Protein AF-A0A016AS18-F1 (afdb_monomer)

Mean predicted aligned error: 4.36 Å

Structure (mmCIF, N/CA/C/O backbone):
data_AF-A0A016AS18-F1
#
_entry.id   AF-A0A016AS18-F1
#
loop_
_atom_site.group_PDB
_atom_site.id
_atom_site.type_symbol
_atom_site.label_atom_id
_atom_site.label_alt_id
_atom_site.label_comp_id
_atom_site.label_asym_id
_atom_site.label_entity_id
_atom_site.label_seq_id
_atom_site.pdbx_PDB_ins_code
_atom_site.Cartn_x
_atom_site.Cartn_y
_atom_site.Cartn_z
_atom_site.occupancy
_atom_site.B_iso_or_equiv
_atom_site.auth_seq_id
_atom_site.auth_comp_id
_atom_site.auth_asym_id
_atom_site.auth_atom_id
_atom_site.pdbx_PDB_model_num
ATOM 1 N N . MET A 1 1 ? -2.558 -4.167 3.252 1.00 86.44 1 MET A N 1
ATOM 2 C CA . MET A 1 1 ? -1.992 -2.922 3.817 1.00 86.44 1 MET A CA 1
ATOM 3 C C . MET A 1 1 ? -0.721 -2.589 3.053 1.00 86.44 1 MET A C 1
ATOM 5 O O . MET A 1 1 ? 0.011 -3.512 2.725 1.00 86.44 1 MET A O 1
ATOM 9 N N . ALA A 1 2 ? -0.464 -1.310 2.779 1.00 90.50 2 ALA A N 1
ATOM 10 C CA . ALA A 1 2 ? 0.788 -0.834 2.193 1.00 90.50 2 ALA A CA 1
ATOM 11 C C . ALA A 1 2 ? 1.357 0.302 3.057 1.00 90.50 2 ALA A C 1
ATOM 13 O O . ALA A 1 2 ? 0.597 1.130 3.561 1.00 90.50 2 ALA A O 1
ATOM 14 N N . SER A 1 3 ? 2.673 0.309 3.256 1.00 89.00 3 SER A N 1
ATOM 15 C CA . SER A 1 3 ? 3.424 1.331 3.990 1.00 89.00 3 SER A CA 1
ATOM 16 C C . SER A 1 3 ? 4.893 1.240 3.580 1.00 89.00 3 SER A C 1
ATOM 18 O O . SER A 1 3 ? 5.357 0.158 3.226 1.00 89.00 3 SER A O 1
ATOM 20 N N . ASP A 1 4 ? 5.614 2.351 3.639 1.00 85.19 4 ASP A N 1
ATOM 21 C CA . ASP A 1 4 ? 7.074 2.409 3.498 1.00 85.19 4 ASP A CA 1
ATOM 22 C C . ASP A 1 4 ? 7.804 2.028 4.802 1.00 85.19 4 ASP A C 1
ATOM 24 O O . ASP A 1 4 ? 8.966 1.622 4.794 1.00 85.19 4 ASP A O 1
ATOM 28 N N . SER A 1 5 ? 7.109 2.091 5.940 1.00 88.12 5 SER A N 1
ATOM 29 C CA . SER A 1 5 ? 7.650 1.723 7.243 1.00 88.12 5 SER A CA 1
ATOM 30 C C . SER A 1 5 ? 7.575 0.214 7.468 1.00 88.12 5 SER A C 1
ATOM 32 O O . SER A 1 5 ? 6.544 -0.333 7.868 1.00 88.12 5 SER A O 1
ATOM 34 N N . ILE A 1 6 ? 8.709 -0.465 7.289 1.00 88.12 6 ILE A N 1
ATOM 35 C CA . ILE A 1 6 ? 8.850 -1.904 7.571 1.00 88.12 6 ILE A CA 1
ATOM 36 C C . ILE A 1 6 ? 8.485 -2.219 9.031 1.00 88.12 6 ILE A C 1
ATOM 38 O O . ILE A 1 6 ? 7.794 -3.200 9.297 1.00 88.12 6 ILE A O 1
ATOM 42 N N . SER A 1 7 ? 8.895 -1.373 9.982 1.00 90.88 7 SER A N 1
ATOM 43 C CA . SER A 1 7 ? 8.562 -1.544 11.403 1.00 90.88 7 SER A CA 1
ATOM 44 C C . SER A 1 7 ? 7.055 -1.495 11.657 1.00 90.88 7 SER A C 1
ATOM 46 O O . SER A 1 7 ? 6.543 -2.260 12.473 1.00 90.88 7 SER A O 1
ATOM 48 N N . PHE A 1 8 ? 6.330 -0.624 10.946 1.00 91.00 8 PHE A N 1
ATOM 49 C CA . PHE A 1 8 ? 4.873 -0.582 11.020 1.00 91.00 8 PHE A CA 1
ATOM 50 C C . PHE A 1 8 ? 4.250 -1.849 10.435 1.00 91.00 8 PHE A C 1
ATOM 52 O O . PHE A 1 8 ? 3.410 -2.451 11.097 1.00 91.00 8 PHE A O 1
ATOM 59 N N . LEU A 1 9 ? 4.691 -2.275 9.244 1.00 92.06 9 LEU A N 1
ATOM 60 C CA . LEU A 1 9 ? 4.197 -3.492 8.589 1.00 92.06 9 LEU A CA 1
ATOM 61 C C . LEU A 1 9 ? 4.360 -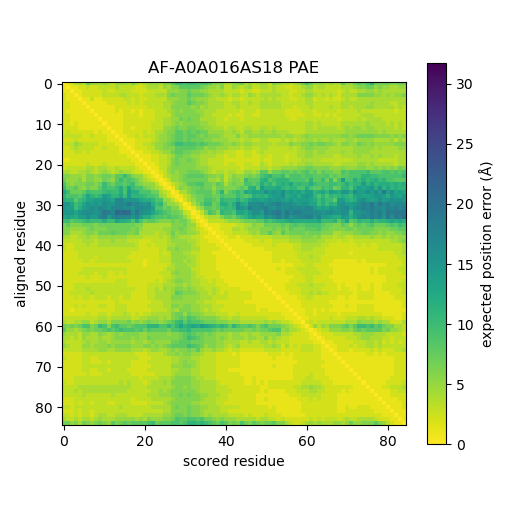4.726 9.487 1.00 92.06 9 LEU A C 1
ATOM 63 O O . LEU A 1 9 ? 3.381 -5.426 9.723 1.00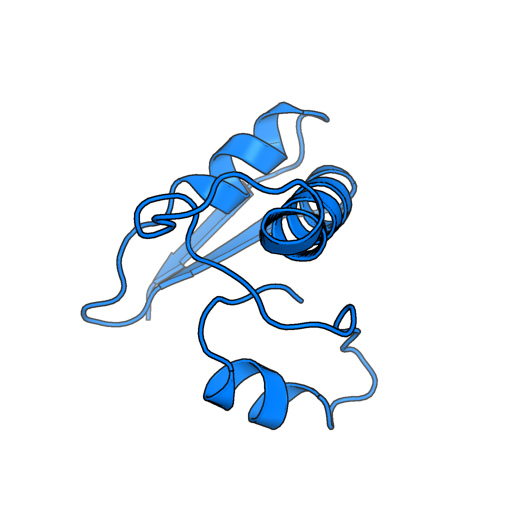 92.06 9 LEU A O 1
ATOM 67 N N . LYS A 1 10 ? 5.539 -4.918 10.090 1.00 91.94 10 LYS A N 1
ATOM 68 C CA . LYS A 1 10 ? 5.782 -6.009 11.051 1.00 91.94 10 LYS A CA 1
ATOM 69 C C . LYS A 1 10 ? 4.868 -5.943 12.273 1.00 91.94 10 LYS A C 1
ATOM 71 O O . LYS A 1 10 ? 4.397 -6.952 12.782 1.00 91.94 10 LYS A O 1
ATOM 76 N N . LYS A 1 11 ? 4.580 -4.739 12.770 1.00 94.06 11 LYS A N 1
ATOM 77 C CA . LYS A 1 11 ? 3.708 -4.582 13.939 1.00 94.06 11 LYS A CA 1
ATOM 78 C C . LYS A 1 11 ? 2.266 -4.997 13.648 1.00 94.06 11 LYS A C 1
ATOM 80 O O . LYS A 1 11 ? 1.598 -5.508 14.540 1.00 94.06 11 LYS A O 1
ATOM 85 N N . ILE A 1 12 ? 1.784 -4.761 12.430 1.00 93.50 12 ILE A N 1
ATOM 86 C CA . ILE A 1 12 ? 0.393 -5.045 12.066 1.00 93.50 12 ILE A CA 1
ATOM 87 C C . ILE A 1 12 ? 0.187 -6.434 11.455 1.00 93.50 12 ILE A C 1
ATOM 89 O O . ILE A 1 12 ? -0.951 -6.879 11.417 1.00 93.50 12 ILE A O 1
ATOM 93 N N . GLU A 1 13 ? 1.244 -7.109 10.986 1.00 93.38 13 GLU A N 1
ATOM 94 C CA . GLU A 1 13 ? 1.138 -8.401 10.280 1.00 93.38 13 GLU A CA 1
ATOM 95 C C . GLU A 1 13 ? 0.498 -9.515 11.121 1.00 93.38 13 GLU A C 1
ATOM 97 O O . GLU A 1 13 ? -0.026 -10.478 10.578 1.00 93.38 13 GLU A O 1
ATOM 102 N N . HIS A 1 14 ? 0.503 -9.354 12.446 1.00 93.12 14 HIS A N 1
ATOM 103 C CA . HIS A 1 14 ? -0.056 -10.295 13.414 1.00 93.12 14 HIS A CA 1
ATOM 104 C C . HIS A 1 14 ? -1.585 -10.193 13.557 1.00 93.12 14 HIS A C 1
ATOM 106 O O . HIS A 1 14 ? -2.179 -10.977 14.292 1.00 93.12 14 HIS A O 1
ATOM 112 N N . PHE A 1 15 ? -2.233 -9.208 12.925 1.00 94.69 15 PHE A N 1
ATOM 113 C CA . PHE A 1 15 ? -3.687 -9.067 12.970 1.00 94.69 15 PHE A CA 1
ATOM 114 C C . PHE A 1 15 ? -4.349 -9.846 11.828 1.00 94.69 15 PHE A C 1
ATOM 116 O O . PHE A 1 15 ? -4.080 -9.567 10.659 1.00 94.69 15 PHE A O 1
ATOM 123 N N . ASP A 1 16 ? -5.307 -10.715 12.162 1.00 94.75 16 ASP A N 1
ATOM 124 C CA . ASP A 1 16 ? -6.017 -11.597 11.213 1.00 94.75 16 ASP A CA 1
ATOM 125 C C . ASP A 1 16 ? -6.735 -10.859 10.072 1.00 94.75 16 ASP A C 1
ATOM 127 O O . ASP A 1 16 ? -6.954 -11.399 8.992 1.00 94.75 16 ASP A O 1
ATOM 131 N N . PHE A 1 17 ? -7.114 -9.600 10.296 1.00 92.44 17 PHE A N 1
ATOM 132 C CA . PHE A 1 17 ? -7.782 -8.766 9.294 1.00 92.44 17 PHE A CA 1
ATOM 133 C C . PHE A 1 17 ? -6.803 -8.021 8.375 1.00 92.44 17 PHE A C 1
ATOM 135 O O . PHE A 1 17 ? -7.218 -7.168 7.583 1.00 92.44 17 PHE A O 1
ATOM 142 N N . THR A 1 18 ? -5.501 -8.289 8.487 1.00 92.88 18 THR A N 1
ATOM 143 C CA . THR A 1 18 ? -4.478 -7.666 7.650 1.00 92.88 18 THR A CA 1
ATOM 144 C C . THR A 1 18 ? -3.900 -8.661 6.659 1.00 92.88 18 THR A C 1
ATOM 146 O O . THR A 1 18 ? -3.677 -9.828 6.944 1.00 92.88 18 THR A O 1
ATOM 149 N N . TYR A 1 19 ? -3.635 -8.159 5.460 1.00 92.38 19 TYR A N 1
ATOM 150 C CA . TYR A 1 19 ? -2.851 -8.857 4.458 1.00 92.38 19 TYR A CA 1
ATOM 151 C C . TYR A 1 19 ? -1.762 -7.911 3.975 1.00 92.38 19 TYR A C 1
ATOM 153 O O . TYR A 1 19 ? -2.048 -6.752 3.644 1.00 92.38 19 TYR A O 1
ATOM 161 N N . ILE A 1 20 ? -0.520 -8.379 3.959 1.00 92.25 20 ILE A N 1
ATOM 162 C CA . ILE A 1 20 ? 0.640 -7.622 3.493 1.00 92.25 20 ILE A CA 1
ATOM 163 C C . ILE A 1 20 ? 1.235 -8.412 2.340 1.00 92.25 20 ILE A C 1
ATOM 165 O O . ILE A 1 20 ? 1.591 -9.576 2.498 1.00 92.25 20 ILE A O 1
ATOM 169 N N . ILE A 1 21 ? 1.330 -7.778 1.174 1.00 90.44 21 ILE A N 1
ATOM 170 C CA . ILE A 1 21 ? 2.022 -8.380 0.038 1.00 90.44 21 ILE A CA 1
ATOM 171 C C . ILE A 1 21 ? 3.500 -8.535 0.444 1.00 90.44 21 ILE A C 1
ATOM 173 O O . ILE A 1 21 ? 4.089 -7.555 0.912 1.00 90.44 21 ILE A O 1
ATOM 177 N N . PRO A 1 22 ? 4.116 -9.721 0.306 1.00 87.06 22 PRO A N 1
ATOM 178 C CA . PRO A 1 22 ? 5.529 -9.904 0.625 1.00 87.06 22 PRO A CA 1
ATOM 179 C C . PRO A 1 22 ? 6.439 -9.022 -0.240 1.00 87.06 22 PRO A C 1
ATOM 181 O O . PRO A 1 22 ? 6.122 -8.717 -1.390 1.00 87.06 22 PRO A O 1
ATOM 184 N N . GLY A 1 23 ? 7.591 -8.632 0.305 1.00 83.50 23 GLY A N 1
ATOM 185 C CA . GLY A 1 23 ? 8.603 -7.835 -0.394 1.00 83.50 23 GLY A CA 1
ATOM 186 C C . GLY A 1 23 ? 8.928 -6.515 0.301 1.00 83.50 23 GLY A C 1
ATOM 187 O O . GLY A 1 23 ? 8.237 -6.088 1.227 1.00 83.50 23 GLY A O 1
ATOM 188 N N . ILE A 1 24 ? 10.004 -5.872 -0.151 1.00 78.19 24 ILE A N 1
ATOM 189 C CA . ILE A 1 24 ? 10.494 -4.614 0.416 1.00 78.19 24 ILE A CA 1
ATOM 190 C C . ILE A 1 24 ? 9.868 -3.456 -0.373 1.00 78.19 24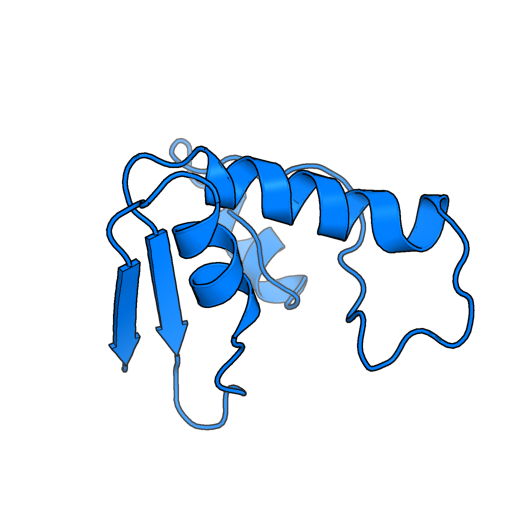 ILE A C 1
ATOM 192 O O . ILE A 1 24 ? 10.060 -3.388 -1.587 1.00 78.19 24 ILE A O 1
ATOM 196 N N . PRO A 1 25 ? 9.092 -2.566 0.270 1.00 75.56 25 PRO A N 1
ATOM 197 C CA . PRO A 1 25 ? 8.603 -1.366 -0.390 1.00 75.56 25 PRO A CA 1
ATOM 198 C C . PRO A 1 25 ? 9.780 -0.434 -0.684 1.00 75.56 25 PRO A C 1
ATOM 200 O O . PRO A 1 25 ? 10.652 -0.233 0.162 1.00 75.56 25 PRO A O 1
ATOM 203 N N . VAL A 1 26 ? 9.787 0.155 -1.876 1.00 71.56 26 VAL A N 1
ATOM 204 C CA . VAL A 1 26 ? 10.802 1.132 -2.280 1.00 71.56 26 VAL A CA 1
ATOM 205 C C . VAL A 1 26 ? 10.115 2.463 -2.518 1.00 71.56 26 VAL A C 1
ATOM 207 O O . VAL A 1 26 ? 9.084 2.535 -3.199 1.00 71.56 26 VAL A O 1
ATOM 210 N N . HIS A 1 27 ? 10.688 3.523 -1.956 1.00 67.38 27 HIS A N 1
ATOM 211 C CA . HIS A 1 27 ? 10.263 4.875 -2.267 1.00 67.38 27 HIS A CA 1
ATOM 212 C C . HIS A 1 27 ? 10.663 5.221 -3.698 1.00 67.38 27 HIS A C 1
ATOM 214 O O . HIS A 1 27 ? 11.845 5.352 -4.004 1.00 67.38 27 HIS A O 1
ATOM 220 N N . VAL A 1 28 ? 9.661 5.409 -4.554 1.00 63.97 28 VAL A N 1
ATOM 221 C CA . VAL A 1 28 ? 9.843 5.794 -5.962 1.00 63.97 28 VAL A CA 1
ATOM 222 C C . VAL A 1 28 ? 10.657 7.079 -6.133 1.00 63.97 28 VAL A C 1
ATOM 224 O O . VAL A 1 28 ? 11.412 7.175 -7.089 1.00 63.97 28 VAL A O 1
ATOM 227 N N . ASP A 1 29 ? 10.585 8.011 -5.181 1.00 64.38 29 ASP A N 1
ATOM 228 C CA . ASP A 1 29 ? 11.327 9.278 -5.244 1.00 64.38 29 ASP A CA 1
ATOM 229 C C . ASP A 1 29 ? 12.814 9.152 -4.844 1.00 64.38 29 ASP A C 1
ATOM 231 O O . ASP A 1 29 ? 13.585 10.084 -5.055 1.00 64.38 29 ASP A O 1
ATOM 235 N N . TYR A 1 30 ? 13.227 8.021 -4.256 1.00 64.56 30 TYR A N 1
ATOM 236 C CA . TYR A 1 30 ? 14.589 7.800 -3.741 1.00 64.56 30 TYR A CA 1
ATOM 237 C C . TYR A 1 30 ? 15.333 6.649 -4.436 1.00 64.56 30 TYR A C 1
ATOM 239 O O . TYR A 1 30 ? 16.451 6.317 -4.041 1.00 64.56 30 TYR A O 1
ATOM 247 N N . ALA A 1 31 ? 14.733 6.019 -5.447 1.00 63.91 31 ALA A N 1
ATOM 248 C CA . ALA A 1 31 ? 15.365 4.923 -6.169 1.00 63.91 31 ALA A CA 1
ATOM 249 C C . ALA A 1 31 ? 16.468 5.446 -7.110 1.00 63.91 31 ALA A C 1
ATOM 251 O O . ALA A 1 31 ? 16.234 6.337 -7.924 1.00 63.91 31 ALA A O 1
ATOM 252 N N . THR A 1 32 ? 17.680 4.897 -6.991 1.00 67.00 32 THR A N 1
ATOM 253 C CA . THR A 1 32 ? 18.816 5.176 -7.893 1.00 67.00 32 THR A CA 1
ATOM 254 C C . THR A 1 32 ? 18.891 4.202 -9.072 1.00 67.00 32 THR A C 1
ATOM 256 O O . THR A 1 32 ? 19.536 4.501 -10.075 1.00 67.00 32 THR A O 1
ATOM 259 N N . ASP A 1 33 ? 18.225 3.053 -8.954 1.00 69.12 33 ASP A N 1
ATOM 260 C CA . ASP A 1 33 ? 18.033 2.042 -9.991 1.00 69.12 33 ASP A CA 1
ATOM 261 C C . ASP A 1 33 ? 16.539 1.995 -10.347 1.00 69.12 33 ASP A C 1
ATOM 263 O O . ASP A 1 33 ? 15.699 2.002 -9.457 1.00 69.12 33 ASP A O 1
ATOM 267 N N . ASN A 1 34 ? 16.210 1.954 -11.639 1.00 72.12 34 ASN A N 1
ATOM 268 C CA . ASN A 1 34 ? 14.831 1.922 -12.145 1.00 72.12 34 ASN A CA 1
ATOM 269 C C . ASN A 1 34 ? 14.424 0.515 -12.613 1.00 72.12 34 ASN A C 1
ATOM 271 O O . ASN A 1 34 ? 13.531 0.359 -13.452 1.00 72.12 34 ASN A O 1
ATOM 275 N N . SER A 1 35 ? 15.102 -0.524 -12.123 1.00 81.50 35 SER A N 1
ATOM 276 C CA . SER A 1 35 ? 14.786 -1.900 -12.479 1.00 81.50 35 SER A CA 1
ATOM 277 C C . SER A 1 35 ? 13.354 -2.274 -12.084 1.00 81.50 35 SER A C 1
ATOM 279 O O . SER A 1 35 ? 12.823 -1.889 -11.039 1.00 81.50 35 SER A O 1
ATOM 281 N N . PHE A 1 36 ? 12.709 -3.062 -12.946 1.00 80.25 36 PHE A N 1
ATOM 282 C CA . PHE A 1 36 ? 11.339 -3.517 -12.721 1.00 80.25 36 PHE A CA 1
ATOM 283 C C . PHE A 1 36 ? 11.192 -4.234 -11.375 1.00 80.25 36 PHE A C 1
ATOM 285 O O . PHE A 1 36 ? 10.248 -3.964 -10.638 1.00 80.25 36 PHE A O 1
ATOM 292 N N . GLU A 1 37 ? 12.138 -5.110 -11.026 1.00 81.56 37 GLU A N 1
ATOM 293 C CA . GLU A 1 37 ? 12.076 -5.886 -9.785 1.00 81.56 37 GLU A CA 1
ATOM 294 C C . GLU A 1 37 ? 12.139 -5.002 -8.531 1.00 81.56 37 GLU A C 1
ATOM 296 O O . GLU A 1 37 ? 11.456 -5.308 -7.552 1.00 81.56 37 GLU A O 1
ATOM 301 N N . LEU A 1 38 ? 12.848 -3.867 -8.574 1.00 80.06 38 LEU A N 1
ATOM 302 C CA . LEU A 1 38 ? 12.877 -2.908 -7.467 1.00 80.06 38 LEU A CA 1
ATOM 303 C C . LEU A 1 38 ? 11.498 -2.272 -7.224 1.00 80.06 38 LEU A C 1
ATOM 305 O O . LEU A 1 38 ? 11.056 -2.133 -6.083 1.00 80.06 38 LEU A O 1
ATOM 309 N N . HIS A 1 39 ? 10.791 -1.910 -8.296 1.00 84.25 39 HIS A N 1
ATOM 310 C CA . HIS A 1 39 ? 9.497 -1.223 -8.209 1.00 84.25 39 HIS A CA 1
ATOM 311 C C . HIS A 1 39 ? 8.290 -2.157 -8.181 1.00 84.25 39 HIS A C 1
ATOM 313 O O . HIS A 1 39 ? 7.184 -1.719 -7.853 1.00 84.25 39 HIS A O 1
ATOM 319 N N . LYS A 1 40 ? 8.479 -3.440 -8.488 1.00 88.19 40 LYS A N 1
ATOM 320 C CA . LYS A 1 40 ? 7.421 -4.450 -8.604 1.00 88.19 40 LYS A CA 1
ATOM 321 C C . LYS A 1 40 ? 6.503 -4.477 -7.394 1.00 88.19 40 LYS A C 1
ATOM 323 O O . LYS A 1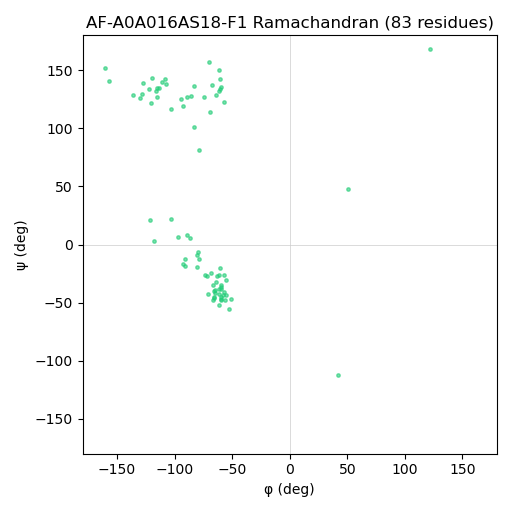 40 ? 5.285 -4.448 -7.546 1.00 88.19 40 LYS A O 1
ATOM 328 N N . LYS A 1 41 ? 7.073 -4.472 -6.189 1.00 89.12 41 LYS A N 1
ATOM 329 C CA . LYS A 1 41 ? 6.292 -4.450 -4.949 1.00 89.12 41 LYS A CA 1
ATOM 330 C C . LYS A 1 41 ? 5.427 -3.193 -4.851 1.00 89.12 41 LYS A C 1
ATOM 332 O O . LYS A 1 41 ? 4.219 -3.304 -4.674 1.00 89.12 41 LYS A O 1
ATOM 337 N N . THR A 1 42 ? 6.023 -2.015 -5.023 1.00 89.62 42 THR A N 1
ATOM 338 C CA . THR A 1 42 ? 5.304 -0.732 -4.990 1.00 89.62 42 THR A CA 1
ATOM 339 C C . THR A 1 42 ? 4.213 -0.671 -6.065 1.00 89.62 42 THR A C 1
ATOM 341 O O . THR A 1 42 ? 3.120 -0.169 -5.810 1.00 89.62 42 THR A O 1
ATOM 344 N N . PHE A 1 43 ? 4.456 -1.240 -7.246 1.00 91.31 43 PHE A N 1
ATOM 345 C CA . PHE A 1 43 ? 3.465 -1.333 -8.317 1.00 91.31 43 PHE A CA 1
ATOM 346 C C . PHE A 1 43 ? 2.279 -2.238 -7.945 1.00 91.31 43 PHE A C 1
ATOM 348 O O . PHE A 1 43 ? 1.125 -1.841 -8.107 1.00 91.31 43 PHE A O 1
ATOM 355 N N . ILE A 1 44 ? 2.533 -3.426 -7.386 1.00 93.81 44 ILE A N 1
ATOM 356 C CA . ILE A 1 44 ? 1.466 -4.332 -6.932 1.00 93.81 44 ILE A CA 1
ATOM 357 C C . ILE A 1 44 ? 0.691 -3.708 -5.760 1.00 93.81 44 ILE A C 1
ATOM 359 O O . ILE A 1 44 ? -0.539 -3.770 -5.743 1.00 93.81 44 ILE A O 1
ATOM 363 N N . ASP A 1 45 ? 1.376 -3.047 -4.821 1.00 93.81 45 ASP A N 1
ATOM 364 C CA . ASP A 1 45 ? 0.732 -2.302 -3.733 1.00 93.81 45 ASP A CA 1
ATOM 365 C C . ASP A 1 45 ? -0.202 -1.215 -4.286 1.00 93.81 45 ASP A C 1
ATOM 367 O O . ASP A 1 45 ? -1.329 -1.070 -3.809 1.00 93.81 45 ASP A O 1
ATOM 371 N N . PHE A 1 46 ? 0.235 -0.477 -5.312 1.00 94.88 46 PHE A N 1
ATOM 372 C CA . PHE A 1 46 ? -0.586 0.540 -5.966 1.00 94.88 46 PHE A CA 1
ATOM 373 C C . PHE A 1 46 ? -1.866 -0.061 -6.554 1.00 94.88 46 PHE A C 1
ATOM 375 O O . PHE A 1 46 ? -2.958 0.448 -6.296 1.00 94.88 46 PHE A O 1
ATOM 382 N N . LEU A 1 47 ? -1.750 -1.171 -7.290 1.00 95.75 47 LEU A N 1
ATOM 383 C CA . LEU A 1 47 ? -2.900 -1.855 -7.884 1.00 95.75 47 LEU A CA 1
ATOM 384 C C . LEU A 1 47 ? -3.846 -2.430 -6.823 1.00 95.75 47 LEU A C 1
ATOM 386 O O . LEU A 1 47 ? -5.064 -2.328 -6.976 1.00 95.75 47 LEU A O 1
ATOM 390 N N . MET A 1 48 ? -3.315 -2.979 -5.729 1.00 95.56 48 MET A N 1
ATOM 391 C CA . MET A 1 48 ? -4.122 -3.442 -4.596 1.00 95.56 48 MET A CA 1
ATOM 392 C C . MET A 1 48 ? -4.938 -2.288 -3.994 1.00 95.56 48 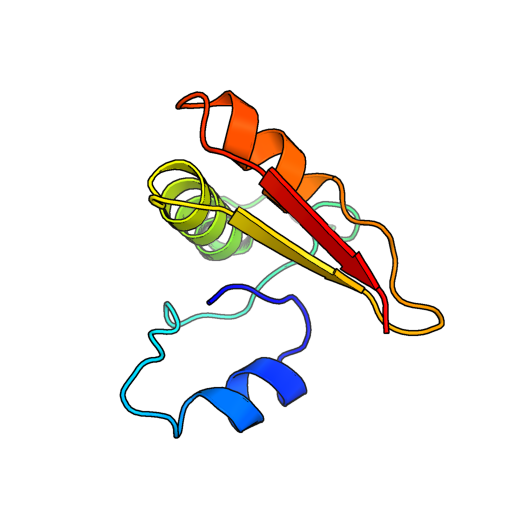MET A C 1
ATOM 394 O O . MET A 1 48 ? -6.130 -2.449 -3.736 1.00 95.56 48 MET A O 1
ATOM 398 N N . ILE A 1 49 ? -4.324 -1.116 -3.790 1.00 96.62 49 ILE A N 1
ATOM 399 C CA . ILE A 1 49 ? -5.015 0.070 -3.258 1.00 96.62 49 ILE A CA 1
ATOM 400 C C . ILE A 1 49 ? -6.066 0.575 -4.253 1.00 96.62 49 ILE A C 1
ATOM 402 O O . ILE A 1 49 ? -7.193 0.859 -3.854 1.00 96.62 49 ILE A O 1
ATOM 406 N N . ALA A 1 50 ? -5.717 0.663 -5.537 1.00 97.56 50 ALA A N 1
ATOM 407 C CA . ALA A 1 50 ? -6.602 1.142 -6.596 1.00 97.56 50 ALA A CA 1
ATOM 408 C C . ALA A 1 50 ? -7.864 0.279 -6.769 1.00 97.56 50 ALA A C 1
ATOM 410 O O . ALA A 1 50 ? -8.892 0.774 -7.222 1.00 97.56 50 ALA A O 1
ATOM 411 N N . ASN A 1 51 ? -7.805 -1.001 -6.395 1.00 96.69 51 ASN A N 1
ATOM 412 C CA . ASN A 1 51 ? -8.940 -1.928 -6.433 1.00 96.69 51 ASN A CA 1
ATOM 413 C C . ASN A 1 51 ? -9.654 -2.082 -5.075 1.00 96.69 51 ASN A C 1
ATOM 415 O O . ASN A 1 51 ? -10.549 -2.91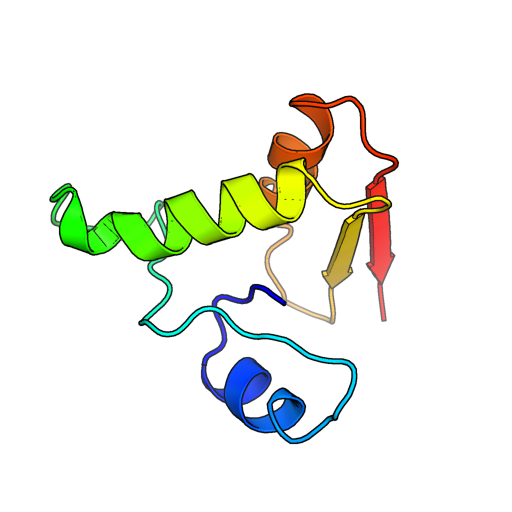7 -4.934 1.00 96.69 51 ASN A O 1
ATOM 419 N N . ALA A 1 52 ? -9.285 -1.300 -4.057 1.00 96.88 52 ALA A N 1
ATOM 420 C CA . ALA A 1 52 ? -9.957 -1.336 -2.763 1.00 96.88 52 ALA A CA 1
ATOM 421 C C . ALA A 1 52 ? -11.377 -0.746 -2.841 1.00 96.88 52 ALA A C 1
ATOM 423 O O . ALA A 1 52 ? -11.676 0.112 -3.664 1.00 96.88 52 ALA A O 1
ATOM 424 N N . LYS A 1 53 ? -12.256 -1.135 -1.907 1.00 97.50 53 LYS A N 1
ATOM 425 C CA . LYS A 1 53 ? -13.596 -0.523 -1.773 1.00 97.50 53 LYS A CA 1
ATOM 426 C C . LYS A 1 53 ? -13.552 0.902 -1.207 1.00 97.50 53 LYS A C 1
ATOM 428 O O . LYS A 1 53 ? -14.466 1.690 -1.427 1.00 97.50 53 LYS A O 1
ATOM 433 N N . LYS A 1 54 ? -12.525 1.210 -0.413 1.00 97.75 54 LYS A N 1
ATOM 434 C CA . LYS A 1 54 ? -12.296 2.512 0.220 1.00 97.75 54 LYS A CA 1
ATOM 435 C C . LYS A 1 54 ? -10.818 2.655 0.552 1.00 97.75 54 LYS A C 1
ATOM 437 O O . LYS A 1 54 ? -10.203 1.693 1.008 1.00 97.75 54 LYS A O 1
ATOM 442 N N . ILE A 1 55 ? -10.271 3.849 0.358 1.00 98.06 55 ILE A N 1
ATOM 443 C CA . ILE A 1 55 ? -8.851 4.132 0.569 1.00 98.06 55 ILE A CA 1
ATOM 444 C C . ILE A 1 55 ? -8.694 5.132 1.710 1.00 98.06 55 ILE A C 1
ATOM 446 O O . ILE A 1 55 ? -9.380 6.155 1.768 1.00 98.06 55 ILE A O 1
ATOM 450 N N . PHE A 1 56 ? -7.747 4.848 2.601 1.00 96.56 56 PHE A N 1
ATOM 451 C CA . PHE A 1 56 ? -7.376 5.730 3.697 1.00 96.56 56 PHE A CA 1
ATOM 452 C C . PHE A 1 56 ? -5.893 6.082 3.616 1.00 96.56 56 PHE A C 1
ATOM 454 O O . PHE A 1 56 ? -5.055 5.199 3.448 1.00 96.56 56 PHE A O 1
ATOM 461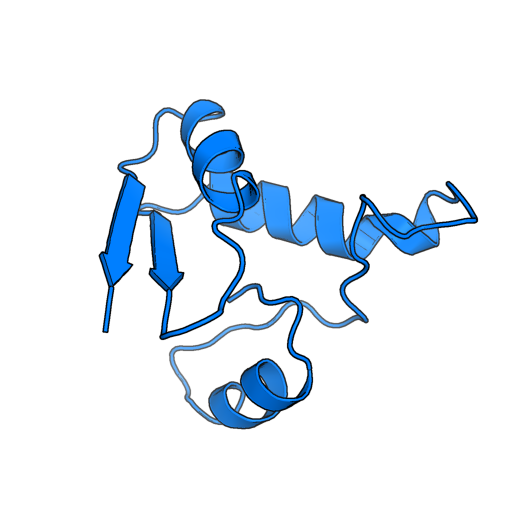 N N . LEU A 1 57 ? -5.571 7.364 3.781 1.00 95.81 57 LEU A N 1
ATOM 462 C CA . LEU A 1 57 ? -4.221 7.816 4.113 1.00 95.81 57 LEU A CA 1
ATOM 463 C C . LEU A 1 57 ? -4.203 8.176 5.596 1.00 95.81 57 LEU A C 1
ATOM 465 O O . LEU A 1 57 ? -4.921 9.084 6.013 1.00 95.81 57 LEU A O 1
ATOM 469 N N . LEU A 1 58 ? -3.404 7.458 6.380 1.00 94.00 58 LEU A N 1
ATOM 470 C CA . LEU A 1 58 ? -3.185 7.739 7.796 1.00 94.00 58 LEU A CA 1
ATOM 471 C C . LEU A 1 58 ? -1.925 8.597 7.934 1.00 94.00 58 LEU A C 1
ATOM 473 O O . LEU A 1 58 ? -0.872 8.220 7.423 1.00 94.00 58 LEU A O 1
ATOM 477 N N . GLN A 1 59 ? -2.032 9.746 8.596 1.00 92.31 59 GLN A N 1
ATOM 478 C CA . GLN A 1 59 ? -0.922 10.680 8.775 1.00 92.31 59 GLN A CA 1
ATOM 479 C C . GLN A 1 59 ? -0.804 11.080 10.249 1.00 92.31 59 GLN A C 1
ATOM 481 O O . GLN A 1 59 ? -1.772 11.561 10.834 1.00 92.31 59 GLN A O 1
ATOM 486 N N . THR A 1 60 ? 0.382 10.921 10.835 1.00 91.25 60 THR A N 1
ATOM 487 C CA . THR A 1 60 ? 0.702 11.380 12.196 1.00 91.25 60 THR A CA 1
ATOM 488 C C . THR A 1 60 ? 1.852 12.386 12.153 1.00 91.25 60 THR A C 1
ATOM 490 O O . THR A 1 60 ? 2.779 12.244 11.352 1.00 91.25 60 THR A O 1
ATOM 493 N N . GLY A 1 61 ? 1.809 13.414 13.007 1.00 89.69 61 GLY A N 1
ATOM 494 C CA . GLY A 1 61 ? 2.925 14.344 13.240 1.00 89.69 61 GLY A CA 1
ATOM 495 C C . GLY A 1 61 ? 3.677 14.799 11.977 1.00 89.69 61 GLY A C 1
ATOM 496 O O . GLY A 1 61 ? 3.141 15.532 11.150 1.00 89.69 61 GLY A O 1
ATOM 497 N N . LYS A 1 62 ? 4.940 14.364 11.845 1.00 85.38 62 LYS A N 1
ATOM 498 C CA . LYS A 1 62 ? 5.874 14.744 10.765 1.00 85.38 62 LYS A CA 1
ATOM 499 C C . LYS A 1 62 ? 5.814 13.844 9.517 1.00 85.38 62 LYS A C 1
ATOM 501 O O . LYS A 1 62 ? 6.671 13.976 8.647 1.00 85.38 62 LYS A O 1
ATOM 506 N N . MET A 1 63 ? 4.857 12.918 9.413 1.00 87.38 63 MET A N 1
ATOM 507 C CA . MET A 1 63 ? 4.746 12.037 8.244 1.00 87.38 63 MET A CA 1
ATOM 508 C C . MET A 1 63 ? 4.513 12.841 6.961 1.00 87.38 63 MET A C 1
ATOM 510 O O . MET A 1 63 ? 3.637 13.711 6.909 1.00 87.38 63 MET A O 1
ATOM 514 N N . TYR A 1 64 ? 5.257 12.508 5.903 1.00 85.56 64 TYR A N 1
ATOM 515 C CA . TYR A 1 64 ? 5.067 13.107 4.586 1.00 85.56 64 TYR A CA 1
ATOM 516 C C . TYR A 1 64 ? 3.651 12.833 4.066 1.00 85.56 64 TYR A C 1
ATOM 518 O O . TYR A 1 64 ? 3.135 11.715 4.145 1.00 85.56 64 TYR A O 1
ATOM 526 N N . LYS A 1 65 ? 3.002 13.864 3.515 1.00 89.12 65 LYS A N 1
ATOM 527 C CA . LYS A 1 65 ? 1.668 13.732 2.922 1.00 89.12 65 LYS A CA 1
ATOM 528 C C . LYS A 1 65 ? 1.790 13.107 1.532 1.00 89.12 65 LYS A C 1
ATOM 530 O O . LYS A 1 65 ? 1.750 13.811 0.526 1.00 89.12 65 LYS A O 1
ATOM 535 N N . SER A 1 66 ? 1.918 11.785 1.494 1.00 87.94 66 SER A N 1
ATOM 536 C CA . SER A 1 66 ? 2.029 11.050 0.238 1.00 87.94 66 SER A CA 1
ATOM 537 C C . SER A 1 66 ? 0.789 11.234 -0.640 1.00 87.94 66 SER A C 1
ATOM 539 O O . SER A 1 66 ? -0.346 11.059 -0.190 1.00 87.94 66 SER A O 1
ATOM 541 N N . ASN A 1 67 ? 1.006 11.547 -1.919 1.00 91.81 67 ASN A N 1
ATOM 542 C CA . ASN A 1 67 ? -0.056 11.522 -2.924 1.00 91.81 67 ASN A CA 1
ATOM 543 C C . ASN A 1 67 ? -0.339 10.102 -3.433 1.00 91.81 67 ASN A C 1
ATOM 545 O O . ASN A 1 67 ? -1.344 9.909 -4.103 1.00 91.81 67 ASN A O 1
ATOM 549 N N . PHE A 1 68 ? 0.475 9.104 -3.083 1.00 93.44 68 PHE A N 1
ATOM 550 C CA . PHE A 1 68 ? 0.380 7.739 -3.602 1.00 93.44 68 PHE A CA 1
ATOM 551 C C . PHE A 1 68 ? -1.021 7.102 -3.466 1.00 93.44 68 PHE A C 1
ATOM 553 O O . PHE A 1 68 ? -1.615 6.764 -4.492 1.00 93.44 68 PHE A O 1
ATOM 560 N N . PRO A 1 69 ? -1.637 7.012 -2.265 1.00 95.06 69 PRO A N 1
ATOM 561 C CA . PRO A 1 69 ? -2.988 6.456 -2.138 1.00 95.06 69 PRO A CA 1
ATOM 562 C C . PRO A 1 69 ? -4.070 7.347 -2.764 1.00 95.06 69 PRO A C 1
ATOM 564 O O . PRO A 1 69 ? -5.120 6.852 -3.168 1.00 95.06 69 PRO A O 1
ATOM 567 N N . LYS A 1 70 ? -3.825 8.660 -2.878 1.00 96.38 70 LYS A N 1
ATOM 568 C CA . LYS A 1 70 ? -4.739 9.57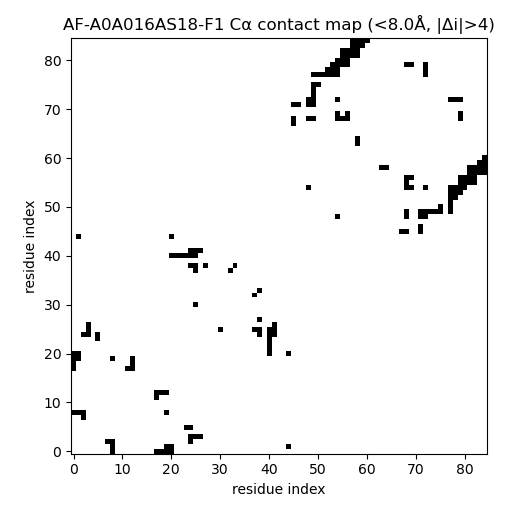8 -3.566 1.00 96.38 70 LYS A CA 1
ATOM 569 C C . LYS A 1 70 ? -4.703 9.346 -5.079 1.00 96.38 70 LYS A C 1
ATOM 571 O O . LYS A 1 70 ? -5.757 9.272 -5.696 1.00 96.38 70 LYS A O 1
ATOM 576 N N . SER A 1 71 ? -3.525 9.150 -5.664 1.00 96.88 71 SER A N 1
ATOM 577 C CA . SER A 1 71 ? -3.376 8.790 -7.074 1.00 96.88 71 SER A CA 1
ATOM 578 C C . SER A 1 71 ? -4.040 7.446 -7.375 1.00 96.88 71 SER A C 1
ATOM 580 O O . SER A 1 71 ? -4.773 7.340 -8.353 1.00 96.88 71 SER A O 1
ATOM 582 N N . ALA A 1 72 ? -3.877 6.452 -6.496 1.00 97.31 72 ALA A N 1
ATOM 583 C CA . ALA A 1 72 ? -4.545 5.156 -6.630 1.00 97.31 72 ALA A CA 1
ATOM 584 C C . ALA A 1 72 ? -6.080 5.276 -6.629 1.00 97.31 72 ALA A C 1
ATOM 586 O O . ALA A 1 72 ? -6.753 4.561 -7.367 1.00 97.31 72 ALA A O 1
ATOM 587 N N . SER A 1 73 ? -6.639 6.219 -5.859 1.00 98.06 73 SER A N 1
ATOM 588 C CA . SER A 1 73 ? -8.090 6.439 -5.819 1.00 98.06 73 SER A CA 1
ATOM 589 C C . SER A 1 73 ? -8.688 6.885 -7.149 1.00 98.06 73 SER A C 1
ATOM 591 O O . SER A 1 73 ? -9.846 6.580 -7.426 1.00 98.06 73 SER A O 1
ATOM 593 N N . TYR A 1 74 ? -7.901 7.550 -7.996 1.00 98.00 74 TYR A N 1
ATOM 594 C CA . TYR A 1 74 ? -8.384 8.029 -9.287 1.00 98.00 74 TYR A CA 1
ATOM 595 C C . TYR A 1 74 ? -8.564 6.909 -10.314 1.00 98.00 74 TYR A C 1
ATOM 597 O O . TYR A 1 74 ? -9.402 7.052 -11.195 1.00 98.00 74 TYR A O 1
ATOM 605 N N . VAL A 1 75 ? -7.831 5.796 -10.190 1.00 97.81 75 VAL A N 1
ATOM 606 C CA . VAL A 1 75 ? -7.836 4.701 -11.180 1.00 97.81 75 VAL A CA 1
ATOM 607 C C . VAL A 1 75 ? -9.235 4.107 -11.359 1.00 97.81 75 VAL A C 1
ATOM 609 O O . VAL A 1 75 ? -9.691 3.954 -12.485 1.00 97.81 75 VAL A O 1
ATOM 612 N N . ASN A 1 76 ? -9.926 3.822 -10.251 1.00 97.25 76 ASN A N 1
ATOM 613 C CA . ASN A 1 76 ? -11.267 3.224 -10.245 1.00 97.25 76 ASN A CA 1
ATOM 614 C C . ASN A 1 76 ? -12.306 4.102 -9.523 1.00 97.25 76 ASN A C 1
ATOM 616 O O . ASN A 1 76 ? -13.333 3.603 -9.069 1.00 97.25 76 ASN A O 1
ATOM 620 N N . ASN A 1 77 ? -12.030 5.404 -9.379 1.00 97.38 77 ASN A N 1
ATOM 621 C CA . ASN A 1 77 ? -12.884 6.365 -8.668 1.00 97.38 77 ASN A CA 1
ATOM 622 C C . ASN A 1 77 ? -13.300 5.893 -7.254 1.00 97.38 77 ASN A C 1
ATOM 624 O O . ASN A 1 77 ? -14.471 5.924 -6.867 1.00 97.38 77 ASN A O 1
ATOM 628 N N . VAL A 1 78 ? -12.326 5.414 -6.480 1.00 98.38 78 VAL A N 1
ATOM 629 C CA . VAL A 1 78 ? -12.550 4.850 -5.144 1.00 98.38 78 VAL A CA 1
ATOM 630 C C . VAL A 1 78 ? -12.628 5.972 -4.101 1.00 98.38 78 VAL A C 1
ATOM 632 O O . VAL A 1 78 ? -11.773 6.858 -4.098 1.00 98.38 78 VAL A O 1
ATOM 635 N N . PRO A 1 79 ? -13.577 5.944 -3.144 1.00 98.25 79 PRO A N 1
ATOM 636 C CA . PRO A 1 79 ? -13.633 6.945 -2.084 1.00 98.25 79 PRO A CA 1
ATOM 637 C C . PRO A 1 79 ? -12.332 7.010 -1.269 1.00 98.25 79 PRO A C 1
ATOM 639 O O . PRO A 1 79 ? -11.916 6.026 -0.650 1.00 98.25 79 PRO A O 1
ATOM 642 N N . PHE A 1 80 ? -11.723 8.195 -1.226 1.00 98.25 80 PHE A N 1
ATOM 643 C CA . PHE A 1 80 ? -10.486 8.476 -0.499 1.00 98.25 80 PHE A CA 1
ATOM 644 C C . PHE A 1 80 ? -10.746 9.318 0.755 1.00 98.25 80 PHE A C 1
ATOM 646 O O . PHE A 1 80 ? -11.489 10.301 0.715 1.00 98.25 80 PHE A O 1
ATOM 653 N N . LYS A 1 81 ? -10.083 8.981 1.868 1.00 98.06 81 LYS A N 1
ATOM 654 C CA . LYS A 1 81 ? -10.098 9.790 3.095 1.00 98.06 81 LYS A CA 1
ATOM 655 C C . LYS A 1 81 ? -8.702 9.923 3.704 1.00 98.06 81 LYS A C 1
ATOM 657 O O . LYS A 1 81 ? -8.041 8.931 3.989 1.00 98.06 81 LYS A O 1
ATOM 662 N N . LEU A 1 82 ? -8.294 11.158 3.986 1.00 96.31 82 LEU A N 1
ATOM 663 C CA . LEU A 1 82 ? -7.151 11.452 4.851 1.00 96.31 82 LEU A CA 1
ATOM 664 C C . LEU A 1 82 ? -7.616 11.470 6.313 1.00 96.31 82 LEU A C 1
ATOM 666 O O . LEU A 1 82 ? -8.574 12.169 6.646 1.00 96.31 82 LEU A O 1
ATOM 670 N N . ILE A 1 83 ? -6.938 10.715 7.174 1.00 96.44 83 ILE A N 1
ATOM 671 C CA . ILE A 1 83 ? -7.127 10.724 8.628 1.00 96.44 83 ILE A CA 1
ATOM 672 C C . ILE A 1 83 ? -5.833 11.233 9.260 1.00 96.44 83 ILE A C 1
ATOM 674 O O . ILE A 1 83 ? -4.754 10.715 8.970 1.00 96.44 83 ILE A O 1
ATOM 678 N N . ARG A 1 84 ? -5.956 12.259 10.105 1.00 94.56 84 ARG A N 1
ATOM 679 C CA . ARG A 1 84 ? -4.850 12.846 10.865 1.00 94.56 84 ARG A CA 1
ATOM 680 C C . ARG A 1 84 ? -5.023 12.539 12.348 1.00 94.56 84 ARG A C 1
ATOM 682 O O . ARG A 1 84 ? -6.154 12.600 12.829 1.00 94.56 84 ARG A O 1
ATOM 689 N N . PHE A 1 85 ? -3.917 12.225 13.016 1.00 90.19 85 PHE A N 1
ATOM 690 C CA . PHE A 1 85 ? -3.832 11.988 14.458 1.00 90.19 85 PHE A CA 1
ATOM 691 C C . PHE A 1 85 ? -2.902 13.008 15.107 1.00 90.19 85 PHE A C 1
ATOM 693 O O . PHE A 1 85 ? -1.918 13.407 14.433 1.00 90.19 85 PHE A O 1
#

Nearest PDB structures (foldseek):
  2aeu-assembly1_A  TM=6.622E-01  e=1.444E+00  Methanocaldoco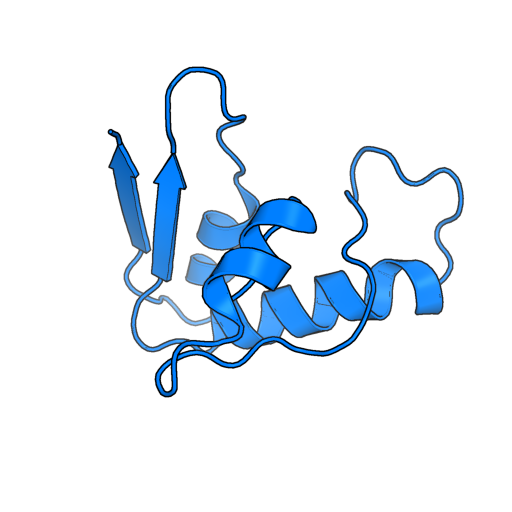ccus jannaschii
  3gyq-assembly1_B  TM=4.949E-01  e=8.404E+00  Streptomyces cyaneus
  2y27-assembly1_A  TM=3.638E-01  e=5.989E+00  Burkholderia cenocepacia J2315
  3ffr-assembly1_A-2  TM=3.421E-01  e=4.888E+00  Cytophaga hutchinsonii ATCC 33406

Secondary structure (DSSP, 8-state):
---S-HHHHHHHTTSTT----SS----GGG-S---HHHHHHHHHHHHHHHTSSSEEEEE-TT----SHHHHHHHHTT--EEEEE-

pLDDT: mean 89.31, std 9.21, range [63.91, 98.38]

Radius of gyration: 13.03 Å; Cα contacts (8 Å, |Δi|>4): 98; chains: 1; bounding box: 32×26×27 Å

Sequence (85 aa):
MASDSISFLKKIEHFDFTYIIPGIPVHVDYATDNSFELHKKTFIDFLMIANAKKIFLLQTGKMYKSNFPKSASYVNNVPFKLIRF

Organism: NCBI:txid1339327

Solvent-accessible surface area (backbone atoms only — not comparable to full-atom values): 5356 Å² total; per-residue (Å²): 99,83,69,81,48,63,72,57,51,64,68,48,64,79,40,90,92,51,58,67,78,82,74,70,61,52,60,79,92,72,58,92,66,87,51,64,79,59,46,45,45,42,52,50,48,42,51,55,54,25,69,36,89,58,40,76,47,81,42,48,86,88,56,78,87,70,56,62,70,61,58,23,22,62,77,63,70,30,57,73,43,81,46,78,100

Foldseek 3Di:
DDDQDPVVCVVCVPDPPDDQDDDHDDDPVPDPDPDCVNCVRVVVVLQVLLPDQAEEDEDEDPDDPDCSSVVSCVNNVHHYDYDYD